Protein AF-C1JFI3-F1 (afdb_monomer_lite)

Sequence (101 aa):
IQMTLNQQVSKFKKMITNWTADYIEKSLFMIYIGTDDYLNFMKANPTADASAQQAFVTSVTNQLKNDIELLYSLGASKFVVSMLAPLGCLPIVRQEYKTGN

Radius of gyration: 17.17 Å; chains: 1; bounding box: 38×22×55 Å

pLDDT: mean 93.26, std 9.26, range [43.28, 98.44]

InterPro domains:
  IPR001087 GDSL lipase/esterase [PF00657] (5-91)
  IPR036514 SGNH hydrolase superfamily [G3DSA:3.40.50.1110] (1-101)
  IPR051058 GDSL Esterase/Lipase Enzyme [PTHR45648] (3-95)

Secondary structure (DSSP, 8-state):
-PPPHHHHHHHHHHHGGGS-HHHHHHSEEEE---HHHHHHHHHH-TT--HHHHHHHHHHHHHHHHHHHHHHHHTT--EEEEPPPP-GGGSHHHHTTSTT--

Structure (mmCIF, N/CA/C/O backbone):
data_AF-C1JFI3-F1
#
_entry.id   AF-C1JFI3-F1
#
loop_
_atom_site.group_PDB
_atom_site.id
_atom_site.type_symbol
_atom_site.label_atom_id
_atom_site.label_alt_id
_atom_site.label_comp_id
_atom_site.label_asym_id
_atom_site.label_entity_id
_atom_site.label_seq_id
_atom_site.pdbx_PDB_ins_code
_atom_site.Cartn_x
_atom_site.Cartn_y
_atom_site.Cartn_z
_atom_site.occupancy
_atom_site.B_iso_or_equiv
_atom_site.auth_seq_id
_atom_site.auth_comp_id
_atom_site.auth_asym_id
_atom_site.auth_atom_id
_atom_site.pdbx_PDB_model_num
ATOM 1 N N . ILE A 1 1 ? -12.866 7.829 -11.679 1.00 55.25 1 ILE A N 1
ATOM 2 C CA . ILE A 1 1 ? -11.492 8.048 -11.168 1.00 55.25 1 ILE A CA 1
ATOM 3 C C . ILE A 1 1 ? -11.270 7.031 -10.062 1.00 55.25 1 ILE A C 1
ATOM 5 O O . ILE A 1 1 ? -12.031 7.036 -9.100 1.00 55.25 1 ILE A O 1
ATOM 9 N N . GLN A 1 2 ? -10.330 6.109 -10.252 1.00 78.12 2 GLN A N 1
ATOM 10 C CA . GLN A 1 2 ? -9.968 5.112 -9.245 1.00 78.12 2 GLN A CA 1
ATOM 11 C C . GLN A 1 2 ? -9.198 5.801 -8.108 1.00 78.12 2 GLN A C 1
ATOM 13 O O . GLN A 1 2 ? -8.432 6.727 -8.365 1.00 78.12 2 GLN A O 1
ATOM 18 N N . MET A 1 3 ? -9.456 5.419 -6.855 1.00 89.75 3 MET A N 1
ATOM 19 C CA . MET A 1 3 ? -8.820 6.043 -5.686 1.00 89.75 3 MET A CA 1
ATOM 20 C C . MET A 1 3 ? -7.541 5.301 -5.311 1.00 89.75 3 MET A C 1
ATOM 22 O O . MET A 1 3 ? -7.528 4.069 -5.314 1.00 89.75 3 MET A O 1
ATOM 26 N N . THR A 1 4 ? -6.514 6.036 -4.887 1.00 94.38 4 THR A N 1
ATOM 27 C CA . THR A 1 4 ? -5.314 5.430 -4.293 1.00 94.38 4 THR A CA 1
ATOM 28 C C . THR A 1 4 ? -5.650 4.748 -2.964 1.00 94.38 4 THR A C 1
ATOM 30 O O . THR A 1 4 ? -6.674 5.055 -2.340 1.00 94.38 4 THR A O 1
ATOM 33 N N . LEU A 1 5 ? -4.790 3.837 -2.496 1.00 95.38 5 LEU A N 1
ATOM 34 C CA . LEU A 1 5 ? -4.975 3.206 -1.186 1.00 95.38 5 LEU A CA 1
ATOM 35 C C . LEU A 1 5 ? -5.019 4.261 -0.075 1.00 95.38 5 LEU A C 1
ATOM 37 O O . LEU A 1 5 ? -5.965 4.286 0.704 1.00 95.38 5 LEU A O 1
ATOM 41 N N . ASN A 1 6 ? -4.088 5.213 -0.071 1.00 95.06 6 ASN A N 1
ATOM 42 C CA . ASN A 1 6 ? -4.086 6.316 0.887 1.00 95.06 6 ASN A CA 1
ATOM 43 C C . ASN A 1 6 ? -5.414 7.110 0.936 1.00 95.06 6 ASN A C 1
ATOM 45 O O . ASN A 1 6 ? -5.917 7.456 2.011 1.00 95.06 6 ASN A O 1
ATOM 49 N N . GLN A 1 7 ? -6.039 7.354 -0.222 1.00 96.06 7 GLN A N 1
ATOM 50 C CA . GLN A 1 7 ? -7.357 7.996 -0.295 1.00 96.06 7 GLN A CA 1
ATOM 51 C C . GLN A 1 7 ? -8.469 7.102 0.275 1.00 96.06 7 GLN A C 1
ATOM 53 O O . GLN A 1 7 ? -9.378 7.604 0.943 1.00 96.06 7 GLN A O 1
ATOM 58 N N . GLN A 1 8 ? -8.398 5.786 0.047 1.00 96.31 8 GLN A N 1
ATOM 59 C CA . GLN A 1 8 ? -9.307 4.808 0.654 1.00 96.31 8 GLN A CA 1
ATOM 60 C C . GLN A 1 8 ? -9.155 4.783 2.182 1.00 96.31 8 GLN A C 1
ATOM 62 O O . GLN A 1 8 ? -10.160 4.879 2.884 1.00 96.31 8 GLN A O 1
ATOM 67 N N . VAL A 1 9 ? -7.923 4.774 2.705 1.00 96.69 9 VAL A N 1
ATOM 68 C CA . VAL A 1 9 ? -7.646 4.833 4.152 1.00 96.69 9 VAL A CA 1
ATOM 69 C C . VAL A 1 9 ? -8.159 6.142 4.759 1.00 96.69 9 VAL A C 1
ATOM 71 O O . VAL A 1 9 ? -8.797 6.143 5.811 1.00 96.69 9 VAL A O 1
ATOM 74 N N . SER A 1 10 ? -7.978 7.266 4.064 1.00 96.44 10 SER A N 1
ATOM 75 C CA . SER A 1 10 ? -8.511 8.566 4.492 1.00 96.44 10 SER A CA 1
ATOM 76 C C . SER A 1 10 ? -10.041 8.582 4.563 1.00 96.44 10 SER A C 1
ATOM 78 O O . SER A 1 10 ? -10.616 9.182 5.473 1.00 96.44 10 SER A O 1
ATOM 80 N N . LYS A 1 11 ? -10.724 7.919 3.622 1.00 96.56 11 LYS A N 1
ATOM 81 C CA . LYS A 1 11 ? -12.182 7.744 3.676 1.00 96.56 11 LYS A CA 1
ATOM 82 C C . LYS A 1 11 ? -12.601 6.815 4.809 1.00 96.56 11 LYS A C 1
ATOM 84 O O . LYS A 1 11 ? -13.521 7.166 5.541 1.00 96.56 11 LYS A O 1
ATOM 89 N N . PHE A 1 12 ? -11.906 5.694 4.993 1.00 96.19 12 PHE A N 1
ATOM 90 C CA . PHE A 1 12 ? -12.143 4.781 6.110 1.00 96.19 12 PHE A CA 1
ATOM 91 C C . PHE A 1 12 ? -12.054 5.518 7.452 1.00 96.19 12 PHE A C 1
ATOM 93 O O . PHE A 1 12 ? -12.994 5.463 8.238 1.00 96.19 12 PHE A O 1
ATOM 100 N N . LYS A 1 13 ? -11.008 6.330 7.6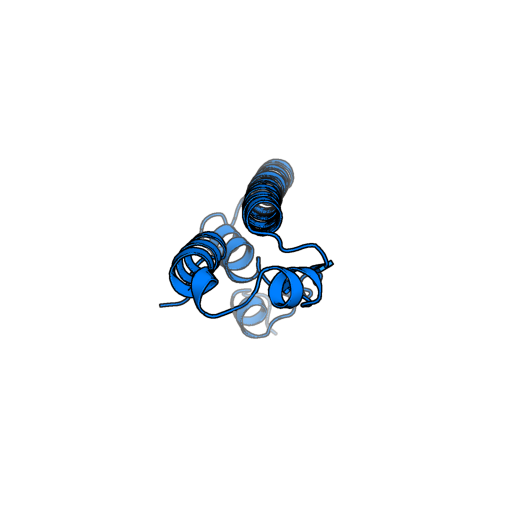60 1.00 97.12 13 LYS A N 1
ATOM 101 C CA . LYS A 1 13 ? -10.850 7.169 8.858 1.00 97.12 13 LYS A CA 1
ATOM 102 C C . LYS A 1 13 ? -12.041 8.102 9.103 1.00 97.12 13 LYS A C 1
ATOM 104 O O . LYS A 1 13 ? -12.430 8.294 10.247 1.00 97.12 13 LYS A O 1
ATOM 109 N N . LYS A 1 14 ? -12.641 8.674 8.054 1.00 97.56 14 LYS A N 1
ATOM 110 C CA . LYS A 1 14 ? -13.836 9.533 8.182 1.00 97.56 14 LYS A CA 1
ATOM 111 C C . LYS A 1 14 ? -15.094 8.758 8.570 1.00 97.56 14 LYS A C 1
ATOM 113 O O . LYS A 1 14 ? -16.006 9.342 9.138 1.00 97.56 14 LYS A O 1
ATOM 118 N N . MET A 1 15 ? -15.153 7.472 8.239 1.00 96.81 15 MET A N 1
ATOM 119 C CA . MET A 1 15 ? -16.298 6.601 8.511 1.00 96.81 15 MET A CA 1
ATOM 120 C C . MET A 1 15 ? -16.110 5.745 9.765 1.00 96.81 15 MET A C 1
ATOM 122 O O . MET A 1 15 ? -17.035 5.042 10.151 1.00 96.81 15 MET A O 1
ATOM 126 N N . ILE A 1 16 ? -14.934 5.789 10.395 1.00 96.38 16 ILE A N 1
ATOM 127 C CA . ILE A 1 16 ? -14.527 4.840 11.437 1.00 96.38 16 ILE A CA 1
ATOM 128 C C . ILE A 1 16 ? -15.486 4.803 12.633 1.00 96.38 16 ILE A C 1
ATOM 130 O O . ILE A 1 16 ? -15.678 3.756 13.237 1.00 96.38 16 ILE A O 1
ATOM 134 N N . THR A 1 17 ? -16.152 5.922 12.921 1.00 97.12 17 THR A N 1
ATOM 135 C CA . THR A 1 17 ? -17.143 6.061 13.998 1.00 97.12 17 THR A CA 1
ATOM 136 C C . THR A 1 17 ? -18.429 5.270 13.761 1.00 97.12 17 THR A C 1
ATOM 138 O O . THR A 1 17 ? -19.233 5.140 14.677 1.00 97.12 17 THR A O 1
ATOM 141 N N . ASN A 1 18 ? -18.645 4.748 12.552 1.00 97.94 18 ASN A N 1
ATOM 142 C CA . ASN A 1 18 ? -19.804 3.917 12.225 1.00 97.94 18 ASN A CA 1
ATOM 143 C C . ASN A 1 18 ? -19.689 2.491 12.787 1.00 97.94 18 ASN A C 1
ATOM 145 O O . ASN A 1 18 ? -20.659 1.737 12.732 1.00 97.94 18 ASN A O 1
ATOM 149 N N . TRP A 1 19 ? -18.519 2.112 13.307 1.00 97.19 19 TRP A N 1
ATOM 150 C CA . TRP A 1 19 ? -18.242 0.784 13.841 1.00 97.19 19 TRP A CA 1
ATOM 151 C C . TRP A 1 19 ? -17.597 0.881 15.223 1.00 97.19 19 TRP A C 1
ATOM 153 O O . TRP A 1 19 ? -16.947 1.869 15.562 1.00 97.19 19 TRP A O 1
ATOM 163 N N . THR A 1 20 ? -17.771 -0.157 16.039 1.00 98.12 20 THR A N 1
ATOM 164 C CA . THR A 1 20 ? -17.087 -0.253 17.333 1.00 98.12 20 THR A CA 1
ATOM 165 C C . THR A 1 20 ? -15.622 -0.644 17.137 1.00 98.12 20 THR A C 1
ATOM 167 O O . THR A 1 20 ? -15.265 -1.278 16.141 1.00 98.12 20 THR A O 1
ATOM 170 N N . ALA A 1 21 ? -14.772 -0.324 18.117 1.00 97.69 21 ALA A N 1
ATOM 171 C CA . ALA A 1 21 ? -13.370 -0.746 18.105 1.00 97.69 21 ALA A CA 1
ATOM 172 C C . ALA A 1 21 ? -13.228 -2.278 17.985 1.00 97.69 21 ALA A C 1
ATOM 174 O O . ALA A 1 21 ? -12.459 -2.752 17.156 1.00 97.69 21 ALA A O 1
ATOM 175 N N . ASP A 1 22 ? -14.044 -3.041 18.725 1.00 98.06 22 ASP A N 1
ATOM 176 C CA . ASP A 1 22 ? -14.073 -4.513 18.668 1.00 98.06 22 ASP A CA 1
ATOM 177 C C . ASP A 1 22 ? -14.434 -5.044 17.268 1.00 98.06 22 ASP A C 1
ATOM 179 O O . ASP A 1 22 ? -13.839 -6.010 16.786 1.00 98.06 22 ASP A O 1
ATOM 183 N N . TYR A 1 23 ? -15.374 -4.388 16.575 1.00 98.19 23 TYR A N 1
ATOM 184 C CA . TYR A 1 23 ? -15.748 -4.760 15.210 1.00 98.19 23 TYR A CA 1
ATOM 185 C C . TYR A 1 23 ? -14.584 -4.551 14.234 1.00 98.19 23 TYR A C 1
ATOM 187 O O . TYR A 1 23 ? -14.304 -5.418 13.403 1.00 98.19 23 TYR A O 1
ATOM 195 N N . ILE A 1 24 ? -13.884 -3.420 14.345 1.00 98.19 24 ILE A N 1
ATOM 196 C CA . ILE A 1 24 ? -12.722 -3.095 13.507 1.00 98.19 24 ILE A CA 1
ATOM 197 C C . ILE A 1 24 ? -11.577 -4.077 13.778 1.00 98.19 24 ILE A C 1
ATOM 199 O O . ILE A 1 24 ? -11.031 -4.646 12.836 1.00 98.19 24 ILE A O 1
ATOM 203 N N . GLU A 1 25 ? -11.266 -4.336 15.047 1.00 98.00 25 GLU A N 1
ATOM 204 C CA . GLU A 1 25 ? -10.199 -5.252 15.459 1.00 98.00 25 GLU A CA 1
ATOM 205 C C . GLU A 1 25 ? -10.445 -6.686 14.960 1.00 98.00 25 GLU A C 1
ATOM 207 O O . GLU A 1 25 ? -9.517 -7.394 14.565 1.00 98.00 25 GLU A O 1
ATOM 212 N N . LYS A 1 26 ? -11.703 -7.140 14.945 1.00 98.06 26 LYS A N 1
ATOM 213 C CA . LYS A 1 26 ? -12.046 -8.492 14.482 1.00 98.06 26 LYS A CA 1
ATOM 214 C C . LYS A 1 26 ? -12.120 -8.621 12.963 1.00 98.06 26 LYS A C 1
ATOM 216 O O . LYS A 1 26 ? -11.982 -9.752 12.481 1.00 98.06 26 LYS A O 1
ATOM 221 N N . SER A 1 27 ? -12.325 -7.516 12.246 1.00 98.19 27 SER A N 1
ATOM 222 C CA . SER A 1 27 ? -12.502 -7.469 10.791 1.00 98.19 27 SER A CA 1
ATOM 223 C C . SER A 1 27 ? -11.230 -7.829 10.021 1.00 98.19 27 SER A C 1
ATOM 225 O O . SER A 1 27 ? -10.113 -7.633 10.493 1.00 98.19 27 SER A O 1
ATOM 227 N N . LEU A 1 28 ? -11.412 -8.350 8.804 1.00 98.19 28 LEU A N 1
ATOM 228 C CA . LEU A 1 28 ? -10.329 -8.678 7.877 1.00 98.19 28 LEU A CA 1
ATOM 229 C C . LEU A 1 28 ? -10.187 -7.588 6.812 1.00 98.19 28 LEU A C 1
ATOM 231 O O . LEU A 1 28 ? -11.117 -7.344 6.044 1.00 98.19 28 LEU A O 1
ATOM 235 N N . PHE A 1 29 ? -9.012 -6.972 6.732 1.00 97.94 29 PHE A N 1
ATOM 236 C CA . PHE A 1 29 ? -8.700 -5.929 5.760 1.00 97.94 29 PHE A CA 1
ATOM 237 C C . PHE A 1 29 ? -8.013 -6.549 4.543 1.00 97.94 29 PHE A C 1
ATOM 239 O O . PHE A 1 29 ? -6.849 -6.947 4.600 1.00 97.94 29 PHE A O 1
ATOM 246 N N . MET A 1 30 ? -8.746 -6.656 3.437 1.00 97.50 30 MET A N 1
ATOM 247 C CA . MET A 1 30 ? -8.226 -7.186 2.177 1.00 97.50 30 MET A CA 1
ATOM 248 C C . MET A 1 30 ? -7.660 -6.055 1.319 1.00 97.50 30 MET A C 1
ATOM 250 O O . MET A 1 30 ? -8.355 -5.084 1.027 1.00 97.50 30 MET A O 1
ATOM 254 N N . ILE A 1 31 ? -6.405 -6.194 0.901 1.00 96.31 31 ILE A N 1
ATOM 255 C CA . ILE A 1 31 ? -5.679 -5.203 0.111 1.00 96.31 31 ILE A CA 1
ATOM 256 C C . ILE A 1 31 ? -5.197 -5.867 -1.180 1.00 96.31 31 ILE A C 1
ATOM 258 O O . ILE A 1 31 ? -4.417 -6.823 -1.163 1.00 96.31 31 ILE A O 1
ATOM 262 N N . TYR A 1 32 ? -5.658 -5.328 -2.307 1.00 95.12 32 TYR A N 1
ATOM 263 C CA . TYR A 1 32 ? -5.199 -5.676 -3.647 1.00 95.12 32 TYR A CA 1
ATOM 264 C C . TYR A 1 32 ? -4.956 -4.386 -4.427 1.00 95.12 32 TYR A C 1
ATOM 266 O O . TYR A 1 32 ? -5.899 -3.703 -4.827 1.00 95.12 32 TYR A O 1
ATOM 274 N N . ILE A 1 33 ? -3.685 -4.015 -4.562 1.00 94.81 33 ILE A N 1
ATOM 275 C CA . ILE A 1 33 ? -3.238 -2.756 -5.166 1.00 94.81 33 ILE A CA 1
ATOM 276 C C . ILE A 1 33 ? -1.947 -2.975 -5.964 1.00 94.81 33 ILE A C 1
ATOM 278 O O . ILE A 1 33 ? -1.343 -4.042 -5.877 1.00 94.81 33 ILE A O 1
ATOM 282 N N . GLY A 1 34 ? -1.504 -1.958 -6.706 1.00 93.62 34 GLY A N 1
ATOM 283 C CA . GLY A 1 34 ? -0.218 -1.946 -7.412 1.00 93.62 34 GLY A CA 1
ATOM 284 C C . GLY A 1 34 ? -0.326 -2.084 -8.931 1.00 93.62 34 GLY A C 1
ATOM 285 O O . GLY A 1 34 ? 0.575 -1.648 -9.638 1.00 93.62 34 GLY A O 1
ATOM 286 N N . THR A 1 35 ? -1.425 -2.635 -9.460 1.00 94.31 35 THR A N 1
ATOM 287 C CA . THR A 1 35 ? -1.614 -2.833 -10.911 1.00 94.31 35 THR A CA 1
ATOM 288 C C . THR A 1 35 ? -1.420 -1.534 -11.689 1.00 94.31 35 THR A C 1
ATOM 290 O O . THR A 1 35 ? -0.631 -1.495 -12.632 1.00 94.31 35 THR A O 1
ATOM 293 N N . ASP A 1 36 ? -2.089 -0.461 -11.266 1.00 93.81 36 ASP A N 1
ATOM 294 C CA . ASP A 1 36 ? -2.008 0.830 -11.950 1.00 93.81 36 ASP A CA 1
ATOM 295 C C . ASP A 1 36 ? -0.623 1.465 -11.812 1.00 93.81 36 ASP A C 1
ATOM 297 O O . ASP A 1 36 ? -0.128 2.043 -12.775 1.00 93.81 36 ASP A O 1
ATOM 301 N N . ASP A 1 37 ? 0.025 1.328 -10.652 1.00 95.62 37 ASP A N 1
ATOM 302 C CA . ASP A 1 37 ? 1.361 1.877 -10.408 1.00 95.62 37 ASP A CA 1
ATOM 303 C C . ASP A 1 37 ? 2.372 1.298 -11.407 1.00 95.62 37 ASP A C 1
ATOM 305 O O . ASP A 1 37 ? 3.056 2.043 -12.110 1.00 95.62 37 ASP A O 1
ATOM 309 N N . TYR A 1 38 ? 2.414 -0.033 -11.539 1.00 95.19 38 TYR A N 1
ATOM 310 C CA . TYR A 1 38 ? 3.340 -0.702 -12.453 1.00 95.19 38 TYR A CA 1
ATOM 311 C C . TYR A 1 38 ? 2.983 -0.490 -13.924 1.00 95.19 38 TYR A C 1
ATOM 313 O O . TYR A 1 38 ? 3.878 -0.222 -14.724 1.00 95.19 38 TYR A O 1
ATOM 321 N N . LEU A 1 39 ? 1.702 -0.570 -14.304 1.00 93.50 39 LEU A N 1
ATOM 322 C CA . LEU A 1 39 ? 1.303 -0.335 -15.696 1.00 93.50 39 LEU A CA 1
ATOM 323 C C . LEU A 1 39 ? 1.614 1.102 -16.135 1.00 93.50 39 LEU A C 1
ATOM 325 O O . LEU A 1 39 ? 2.141 1.304 -17.229 1.00 93.50 39 LEU A O 1
ATOM 329 N N . ASN A 1 40 ? 1.345 2.095 -15.285 1.00 94.38 40 ASN A N 1
ATOM 330 C CA . ASN A 1 40 ? 1.649 3.491 -15.592 1.00 94.38 40 ASN A CA 1
ATOM 331 C C . ASN A 1 40 ? 3.158 3.749 -15.620 1.00 94.38 40 ASN A C 1
ATOM 333 O O . ASN A 1 40 ? 3.633 4.436 -16.524 1.00 94.38 40 ASN A O 1
ATOM 337 N N . PHE A 1 41 ? 3.924 3.173 -14.687 1.00 95.69 41 PHE A N 1
ATOM 338 C CA . PHE A 1 41 ? 5.381 3.298 -14.682 1.00 95.69 41 PHE A CA 1
ATOM 339 C C . PHE A 1 41 ? 6.008 2.741 -15.958 1.00 95.69 41 PHE A C 1
ATOM 341 O O . PHE A 1 41 ? 6.816 3.431 -16.577 1.00 95.69 41 PHE A O 1
ATOM 348 N N . MET A 1 42 ? 5.604 1.541 -16.386 1.00 91.81 42 MET A N 1
ATOM 349 C CA . MET A 1 42 ? 6.131 0.914 -17.602 1.00 91.81 42 MET A CA 1
ATOM 350 C C . MET A 1 42 ? 5.801 1.726 -18.858 1.00 91.81 42 MET A C 1
ATOM 352 O O . MET A 1 42 ? 6.661 1.897 -19.719 1.00 91.81 42 MET A O 1
ATOM 356 N N . LYS A 1 43 ? 4.584 2.279 -18.947 1.00 91.19 43 LYS A N 1
ATOM 357 C CA . LYS A 1 43 ? 4.176 3.147 -20.064 1.00 91.19 43 LYS A CA 1
ATOM 358 C C . LYS A 1 43 ? 4.951 4.460 -20.103 1.00 91.19 43 LYS A C 1
ATOM 360 O O . LYS A 1 43 ? 5.344 4.905 -21.176 1.00 91.19 43 LYS A O 1
ATOM 365 N N . ALA A 1 44 ? 5.161 5.080 -18.944 1.00 95.19 44 ALA A N 1
ATOM 366 C CA . ALA A 1 44 ? 5.884 6.343 -18.836 1.00 95.19 44 ALA A CA 1
ATOM 367 C C . ALA A 1 44 ? 7.405 6.176 -18.996 1.00 95.19 44 ALA A C 1
ATOM 369 O O . ALA A 1 44 ? 8.079 7.116 -19.408 1.00 95.19 44 ALA A O 1
ATOM 370 N N . ASN A 1 45 ? 7.945 4.990 -18.695 1.00 95.75 45 ASN A N 1
ATOM 371 C CA . ASN A 1 45 ? 9.381 4.711 -18.681 1.00 95.75 45 ASN A CA 1
ATOM 372 C C . ASN A 1 45 ? 9.718 3.451 -19.508 1.00 95.75 45 ASN A C 1
ATOM 374 O O . ASN A 1 45 ? 10.218 2.467 -18.958 1.00 95.75 45 ASN A O 1
ATOM 378 N N . PRO A 1 46 ? 9.494 3.460 -20.837 1.00 91.31 46 PRO A N 1
ATOM 379 C CA . PRO A 1 46 ? 9.657 2.273 -21.687 1.00 91.31 46 PRO A CA 1
ATOM 380 C C . PRO A 1 46 ? 11.100 1.747 -21.760 1.00 91.31 46 PRO A C 1
ATOM 382 O O . PRO A 1 46 ? 11.321 0.606 -22.155 1.00 91.31 46 PRO A O 1
ATOM 385 N N . THR A 1 47 ? 12.086 2.567 -21.387 1.00 95.00 47 THR A N 1
ATOM 386 C CA . THR A 1 47 ? 13.516 2.224 -21.373 1.00 95.00 47 THR A CA 1
ATOM 387 C C . THR A 1 47 ? 14.083 2.097 -19.956 1.00 95.00 47 THR A C 1
ATOM 389 O O . THR A 1 47 ? 15.300 2.150 -19.792 1.00 95.00 47 THR A O 1
ATOM 392 N N . ALA A 1 48 ? 13.234 1.987 -18.925 1.00 96.00 48 ALA A N 1
ATOM 393 C CA . ALA A 1 48 ? 13.690 1.789 -17.551 1.00 96.00 48 ALA A CA 1
ATOM 394 C C . ALA A 1 48 ? 14.505 0.496 -17.441 1.00 96.00 48 ALA A C 1
ATOM 396 O O . ALA A 1 48 ? 14.002 -0.592 -17.732 1.00 96.00 48 ALA A O 1
ATOM 397 N N . ASP A 1 49 ? 15.753 0.620 -16.997 1.00 97.31 49 ASP A N 1
ATOM 398 C CA . ASP A 1 49 ? 16.599 -0.526 -16.692 1.00 97.31 49 ASP A CA 1
ATOM 399 C C . ASP A 1 49 ? 16.164 -1.224 -15.389 1.00 97.31 49 ASP A C 1
ATOM 401 O O . ASP A 1 49 ? 15.256 -0.783 -14.676 1.00 97.31 49 ASP A O 1
ATOM 405 N N . ALA A 1 50 ? 16.826 -2.334 -15.060 1.00 96.62 50 ALA A N 1
ATOM 406 C CA . ALA A 1 50 ? 16.515 -3.111 -13.863 1.00 96.62 50 ALA A CA 1
ATOM 407 C C . ALA A 1 50 ? 16.674 -2.303 -12.559 1.00 96.62 50 ALA A C 1
ATOM 409 O O . ALA A 1 50 ? 15.938 -2.538 -11.601 1.00 96.62 50 ALA A O 1
ATOM 410 N N . SER A 1 51 ? 17.601 -1.340 -12.516 1.00 98.06 51 SER A N 1
ATOM 411 C CA . SER A 1 51 ? 17.834 -0.502 -11.336 1.00 98.06 51 SER A CA 1
ATOM 412 C C . SER A 1 51 ? 16.675 0.471 -11.123 1.00 98.06 51 SER A C 1
ATOM 414 O O . SER A 1 51 ? 16.112 0.543 -10.029 1.00 98.06 51 SER A O 1
ATOM 416 N N . ALA A 1 52 ? 16.245 1.156 -12.186 1.00 97.88 52 ALA A N 1
ATOM 417 C CA . ALA A 1 52 ? 15.093 2.051 -12.158 1.00 97.88 52 ALA A CA 1
ATOM 418 C C . ALA A 1 52 ? 13.796 1.304 -11.803 1.00 97.88 52 ALA A C 1
ATOM 420 O O . ALA A 1 52 ? 13.007 1.785 -10.988 1.00 97.88 52 ALA A O 1
ATOM 421 N N . GLN A 1 53 ? 13.598 0.102 -12.355 1.00 96.94 53 GLN A N 1
ATOM 422 C CA . GLN A 1 53 ? 12.461 -0.760 -12.018 1.00 96.94 53 GLN A CA 1
ATOM 423 C C . GLN A 1 53 ? 12.475 -1.161 -10.535 1.00 96.94 53 GLN A C 1
ATOM 425 O O . GLN A 1 53 ? 11.461 -1.023 -9.851 1.00 96.94 53 GLN A O 1
ATOM 430 N N . GLN A 1 54 ? 13.621 -1.598 -10.006 1.00 98.00 54 GLN A N 1
ATOM 431 C CA . GLN A 1 54 ? 13.753 -1.984 -8.598 1.00 98.00 54 GLN A CA 1
ATOM 432 C C . GLN A 1 54 ? 13.551 -0.797 -7.644 1.00 98.00 54 GLN A C 1
ATOM 434 O O . GLN A 1 54 ? 12.923 -0.942 -6.588 1.00 98.00 54 GLN A O 1
ATOM 439 N N . ALA A 1 55 ? 14.047 0.388 -8.006 1.00 98.38 55 ALA A N 1
ATOM 440 C CA . ALA A 1 55 ? 13.813 1.614 -7.249 1.00 98.38 55 ALA A CA 1
ATOM 441 C C . ALA A 1 55 ? 12.315 1.957 -7.198 1.00 98.38 55 ALA A C 1
ATOM 443 O O . ALA A 1 55 ? 11.790 2.284 -6.130 1.00 98.38 55 ALA A O 1
ATOM 444 N N . PHE A 1 56 ? 11.603 1.807 -8.320 1.00 98.19 56 PHE A N 1
ATOM 445 C CA . PHE A 1 56 ? 10.158 2.017 -8.366 1.00 98.19 56 PHE A CA 1
ATOM 446 C C . PHE A 1 56 ? 9.386 0.990 -7.527 1.00 98.19 56 PHE A C 1
ATOM 448 O O . PHE A 1 56 ? 8.552 1.385 -6.714 1.00 98.19 56 PHE A O 1
ATOM 455 N N . VAL A 1 57 ? 9.718 -0.305 -7.633 1.00 97.38 57 VAL A N 1
ATOM 456 C CA . VAL A 1 57 ? 9.150 -1.361 -6.769 1.00 97.38 57 VAL A CA 1
ATOM 457 C C . VAL A 1 57 ? 9.310 -0.985 -5.297 1.00 97.38 57 VAL A C 1
ATOM 459 O O . VAL A 1 57 ? 8.345 -1.029 -4.540 1.00 97.38 57 VAL A O 1
ATOM 462 N N . THR A 1 58 ? 10.510 -0.544 -4.909 1.00 98.38 58 THR A N 1
ATOM 463 C CA . THR A 1 58 ? 10.817 -0.134 -3.532 1.00 98.38 58 THR A CA 1
ATOM 464 C C . THR A 1 58 ? 9.922 1.022 -3.083 1.00 98.38 58 THR A C 1
ATOM 466 O O . THR A 1 58 ? 9.360 0.983 -1.987 1.00 98.38 58 THR A O 1
ATOM 469 N N . SER A 1 59 ? 9.733 2.030 -3.940 1.00 98.00 59 SER A N 1
ATOM 470 C CA . SER A 1 59 ? 8.836 3.159 -3.676 1.00 98.00 59 SER A CA 1
ATOM 471 C C . SER A 1 59 ? 7.385 2.710 -3.468 1.00 98.00 59 SER A C 1
ATOM 473 O O . SER A 1 59 ? 6.783 3.069 -2.454 1.00 98.00 59 SER A O 1
ATOM 475 N N . VAL A 1 60 ? 6.856 1.860 -4.355 1.00 97.12 60 VAL A N 1
ATOM 476 C CA . VAL A 1 60 ? 5.489 1.318 -4.254 1.00 97.12 60 VAL A CA 1
ATOM 477 C C . VAL A 1 60 ? 5.316 0.499 -2.972 1.00 97.12 60 VAL A C 1
ATOM 479 O O . VAL A 1 60 ? 4.343 0.687 -2.241 1.00 97.12 60 VAL A O 1
ATOM 482 N N . THR A 1 61 ? 6.276 -0.370 -2.636 1.00 96.88 61 THR A N 1
ATOM 483 C CA . THR A 1 61 ? 6.202 -1.182 -1.411 1.00 96.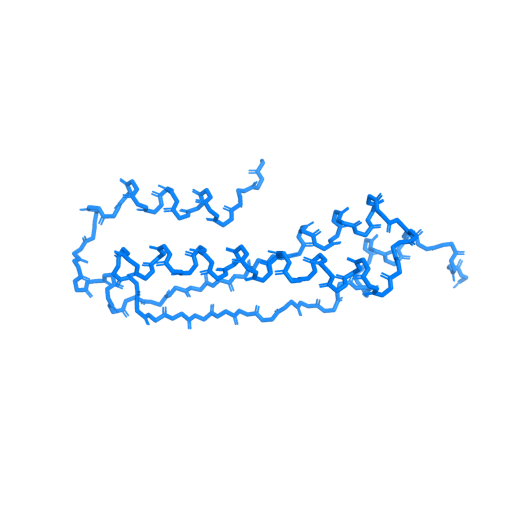88 61 THR A CA 1
ATOM 484 C C . THR A 1 61 ? 6.312 -0.349 -0.137 1.00 96.88 61 THR A C 1
ATOM 486 O O . THR A 1 61 ? 5.627 -0.646 0.840 1.00 96.88 61 THR A O 1
ATOM 489 N N . ASN A 1 62 ? 7.113 0.722 -0.142 1.00 98.19 62 ASN A N 1
ATOM 490 C CA . ASN A 1 62 ? 7.200 1.644 0.989 1.00 98.19 62 ASN A CA 1
ATOM 491 C C . ASN A 1 62 ? 5.885 2.406 1.184 1.00 98.19 62 ASN A C 1
ATOM 493 O O . ASN A 1 62 ? 5.434 2.566 2.316 1.00 98.19 62 ASN A O 1
ATOM 497 N N . GLN A 1 63 ? 5.234 2.827 0.097 1.00 97.44 63 GLN A N 1
ATOM 498 C CA . GLN A 1 63 ? 3.926 3.471 0.189 1.00 97.44 63 GLN A CA 1
ATOM 499 C C . GLN A 1 63 ? 2.852 2.507 0.718 1.00 97.44 63 GLN A C 1
ATOM 501 O O . GLN A 1 63 ? 2.097 2.879 1.614 1.00 97.44 63 GLN A O 1
ATOM 506 N N . LEU A 1 64 ? 2.826 1.256 0.239 1.00 97.00 64 LEU A N 1
ATOM 507 C CA . LEU A 1 64 ? 1.934 0.219 0.773 1.00 97.00 64 LEU A CA 1
ATOM 508 C C . LEU A 1 64 ? 2.170 -0.008 2.273 1.00 97.00 64 LEU A C 1
ATOM 510 O O . LEU A 1 64 ? 1.208 -0.086 3.035 1.00 97.00 64 LEU A O 1
ATOM 514 N N . LYS A 1 65 ? 3.435 -0.084 2.703 1.00 97.44 65 LYS A N 1
ATOM 515 C CA . LYS A 1 65 ? 3.792 -0.207 4.121 1.00 97.44 65 LYS A CA 1
ATOM 516 C C . LYS A 1 65 ? 3.208 0.950 4.937 1.00 97.44 65 LYS A C 1
ATOM 518 O O . LYS A 1 65 ? 2.530 0.691 5.925 1.00 97.44 65 LYS A O 1
ATOM 523 N N . ASN A 1 66 ? 3.412 2.193 4.499 1.00 97.75 66 ASN A N 1
ATOM 524 C CA . ASN A 1 66 ? 2.897 3.376 5.194 1.00 97.75 66 ASN A CA 1
ATOM 525 C C . ASN A 1 66 ? 1.362 3.355 5.310 1.00 97.75 66 ASN A C 1
ATOM 527 O O . ASN A 1 66 ? 0.808 3.699 6.354 1.00 97.75 66 ASN A O 1
ATOM 531 N N . ASP A 1 67 ? 0.660 2.934 4.255 1.00 97.38 67 ASP A N 1
ATOM 532 C CA . ASP A 1 67 ? -0.804 2.852 4.269 1.00 97.38 67 ASP A CA 1
ATOM 533 C C . ASP A 1 67 ? -1.315 1.725 5.194 1.00 97.38 67 ASP A C 1
ATOM 535 O O . ASP A 1 67 ? -2.325 1.907 5.880 1.00 97.38 67 ASP A O 1
ATOM 539 N N . ILE A 1 68 ? -0.607 0.589 5.275 1.00 97.75 68 ILE A N 1
ATOM 540 C CA . ILE A 1 68 ? -0.899 -0.485 6.243 1.00 97.75 68 ILE A CA 1
ATOM 541 C C . ILE A 1 68 ? -0.643 -0.010 7.677 1.00 97.75 68 ILE A C 1
ATOM 543 O O . ILE A 1 68 ? -1.478 -0.245 8.547 1.00 97.75 68 ILE A O 1
ATOM 547 N N . GLU A 1 69 ? 0.467 0.684 7.937 1.00 97.94 69 GLU A N 1
ATOM 548 C CA . GLU A 1 69 ? 0.767 1.256 9.257 1.00 97.94 69 GLU A CA 1
ATOM 549 C C . GLU A 1 69 ? -0.305 2.267 9.686 1.00 97.94 69 GLU A C 1
ATOM 551 O O . GLU A 1 69 ? -0.732 2.275 10.843 1.00 97.94 69 GLU A O 1
ATOM 556 N N . LEU A 1 70 ? -0.818 3.069 8.747 1.00 97.50 70 LEU A N 1
ATOM 557 C CA . LEU A 1 70 ? -1.931 3.973 9.015 1.00 97.50 70 LEU A CA 1
ATOM 558 C C . LEU A 1 70 ? -3.212 3.204 9.370 1.00 97.50 70 LEU A C 1
ATOM 560 O O . LEU A 1 70 ? -3.862 3.553 10.352 1.00 97.50 70 LEU A O 1
ATOM 564 N N . LEU A 1 71 ? -3.566 2.146 8.633 1.00 98.19 71 LEU A N 1
ATOM 565 C CA . LEU A 1 71 ? -4.704 1.284 8.985 1.00 98.19 71 LEU A CA 1
ATOM 566 C C . LEU A 1 71 ? -4.524 0.629 10.360 1.00 98.19 71 LEU A C 1
ATOM 568 O O . LEU A 1 71 ? -5.466 0.599 11.152 1.00 98.19 71 LEU A O 1
ATOM 572 N N . TYR A 1 72 ? -3.314 0.164 10.668 1.00 97.94 72 TYR A N 1
ATOM 573 C CA . TYR A 1 72 ? -2.982 -0.414 11.966 1.00 97.94 72 TYR A CA 1
ATOM 574 C C . TYR A 1 72 ? -3.166 0.595 13.104 1.00 97.94 72 TYR A C 1
ATOM 576 O O . TYR A 1 72 ? -3.800 0.291 14.112 1.00 97.94 72 TYR A O 1
ATOM 584 N N . SER A 1 73 ? -2.727 1.844 12.910 1.00 97.75 73 SER A N 1
ATOM 585 C CA . SER A 1 73 ? -2.955 2.930 13.877 1.00 97.75 73 SER A CA 1
ATOM 586 C C . SER A 1 73 ? -4.441 3.261 14.098 1.00 97.75 73 SER A C 1
ATOM 588 O O . SER A 1 73 ? -4.796 3.872 15.104 1.00 97.75 73 SER A O 1
ATOM 590 N N . LEU A 1 74 ? -5.313 2.850 13.171 1.00 97.69 74 LEU A N 1
ATOM 591 C CA . LEU A 1 74 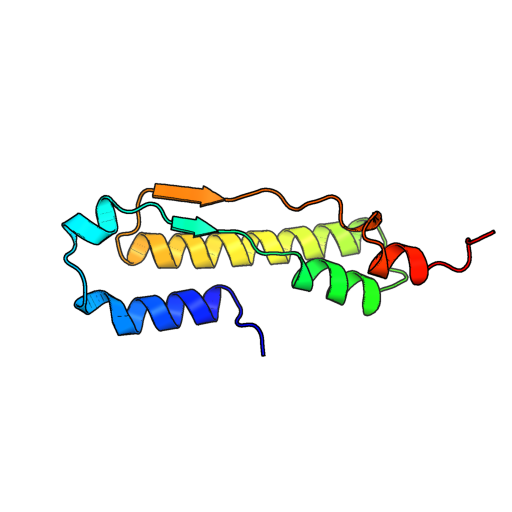? -6.767 3.001 13.247 1.00 97.69 74 LEU A CA 1
ATOM 592 C C . LEU A 1 74 ? -7.466 1.767 13.853 1.00 97.69 74 LEU A C 1
ATOM 594 O O . LEU A 1 74 ? -8.692 1.717 13.877 1.00 97.69 74 LEU A O 1
ATOM 598 N N . GLY A 1 75 ? -6.716 0.779 14.348 1.00 97.75 75 GLY A N 1
ATOM 599 C CA . GLY A 1 75 ? -7.249 -0.407 15.028 1.00 97.75 75 GLY A CA 1
ATOM 600 C C . GLY A 1 75 ? -7.437 -1.637 14.137 1.00 97.75 75 GLY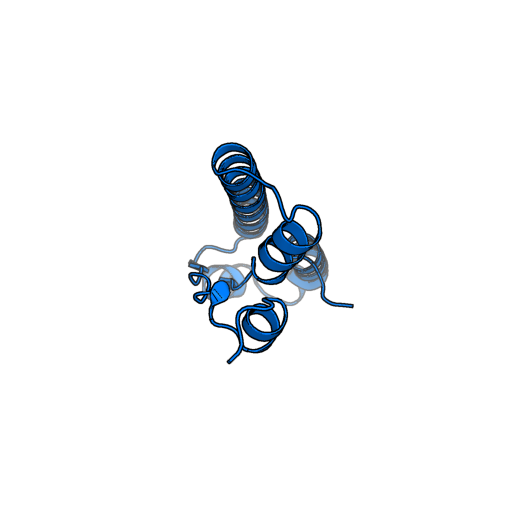 A C 1
ATOM 601 O O . GLY A 1 75 ? -7.875 -2.677 14.626 1.00 97.75 75 GLY A O 1
ATOM 602 N N . ALA A 1 76 ? -7.099 -1.562 12.846 1.00 98.19 76 ALA A N 1
ATOM 603 C CA . ALA A 1 76 ? -7.073 -2.745 11.991 1.00 98.19 76 ALA A CA 1
ATOM 604 C C . ALA A 1 76 ? -5.927 -3.678 12.416 1.00 98.19 76 ALA A C 1
ATOM 606 O O . ALA A 1 76 ? -4.785 -3.242 12.520 1.00 98.19 76 ALA A O 1
ATOM 607 N N . SER A 1 77 ? -6.203 -4.966 12.629 1.00 97.50 77 SER A N 1
ATOM 608 C CA . SER A 1 77 ? -5.186 -5.920 13.109 1.00 97.50 77 SER A CA 1
ATOM 609 C C . SER A 1 77 ? -4.968 -7.122 12.184 1.00 97.50 77 SER A C 1
ATOM 611 O O . SER A 1 77 ? -3.920 -7.764 12.247 1.00 97.50 77 SER A O 1
ATOM 613 N N . LYS A 1 78 ? -5.924 -7.425 11.296 1.00 98.44 78 LYS A N 1
ATOM 614 C CA . LYS A 1 78 ? -5.879 -8.590 10.402 1.00 98.44 78 LYS A CA 1
ATOM 615 C C . LYS A 1 78 ? -5.880 -8.139 8.953 1.00 98.44 78 LYS A C 1
ATOM 617 O O . LYS A 1 78 ? -6.827 -7.496 8.502 1.00 98.44 78 LYS A O 1
ATOM 622 N N . PHE A 1 79 ? -4.853 -8.540 8.214 1.00 98.25 79 PHE A N 1
ATOM 623 C CA . PHE A 1 79 ? -4.650 -8.122 6.832 1.00 98.25 79 PHE A CA 1
ATOM 624 C C . PHE A 1 79 ? -4.482 -9.325 5.912 1.00 98.25 79 PHE A C 1
ATOM 626 O O . PHE A 1 79 ? -3.798 -10.289 6.249 1.00 98.25 79 PHE A O 1
ATOM 633 N N . VAL A 1 80 ? -5.062 -9.230 4.719 1.00 97.94 80 VAL A N 1
ATOM 634 C CA . VAL A 1 80 ? -4.714 -10.075 3.576 1.00 97.94 80 VAL A CA 1
ATOM 635 C C . VAL A 1 80 ? -4.185 -9.158 2.494 1.00 97.94 80 VAL A C 1
ATOM 637 O O . VAL A 1 80 ? -4.930 -8.347 1.950 1.00 97.94 80 VAL A O 1
ATOM 640 N N . VAL A 1 81 ? -2.902 -9.294 2.178 1.00 96.31 81 VAL A N 1
ATOM 641 C CA . VAL A 1 81 ? -2.257 -8.555 1.092 1.00 96.31 81 VAL A CA 1
ATOM 642 C C . VAL A 1 81 ? -2.011 -9.536 -0.042 1.00 96.31 81 VAL A C 1
ATOM 644 O O . VAL A 1 81 ? -1.227 -10.472 0.097 1.00 96.31 81 VAL A O 1
ATOM 647 N N . SER A 1 82 ? -2.729 -9.358 -1.147 1.00 94.44 82 SER A N 1
ATOM 648 C CA . SER A 1 82 ? -2.624 -10.259 -2.296 1.00 94.44 82 SER A CA 1
ATOM 649 C C . SER A 1 82 ? -1.453 -9.870 -3.195 1.00 94.44 82 SER A C 1
ATOM 651 O O . SER A 1 82 ? -1.194 -8.686 -3.410 1.00 94.44 82 SER A O 1
ATOM 653 N N . MET A 1 83 ? -0.765 -10.868 -3.754 1.00 92.75 83 MET A N 1
ATOM 654 C CA . MET A 1 83 ? 0.256 -10.634 -4.776 1.00 92.75 83 MET A CA 1
ATOM 655 C C . MET A 1 83 ? -0.382 -10.124 -6.071 1.00 92.75 83 MET A C 1
ATOM 657 O O . MET A 1 83 ? -1.539 -10.422 -6.379 1.00 92.75 83 MET A O 1
ATOM 661 N N . LEU A 1 84 ? 0.395 -9.383 -6.857 1.00 92.50 84 LEU A N 1
ATOM 662 C CA . LEU A 1 84 ? -0.022 -8.984 -8.193 1.00 92.50 84 LEU A CA 1
ATOM 663 C C . LEU A 1 84 ? -0.065 -10.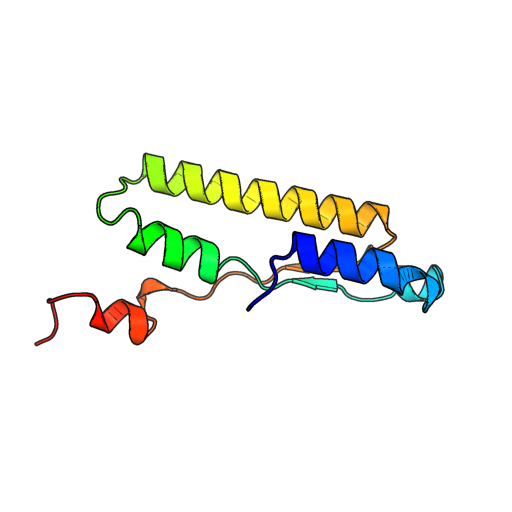180 -9.140 1.00 92.50 84 LEU A C 1
ATOM 665 O O . LEU A 1 84 ? 0.753 -11.097 -9.065 1.00 92.50 84 LEU A O 1
ATOM 669 N N . ALA A 1 85 ? -1.008 -10.123 -10.075 1.00 90.38 85 ALA A N 1
ATOM 670 C CA . ALA A 1 85 ? -1.014 -11.035 -11.205 1.00 90.38 85 ALA A CA 1
ATOM 671 C C . ALA A 1 85 ? 0.181 -10.734 -12.136 1.00 90.38 85 ALA A C 1
ATOM 673 O O . ALA A 1 85 ? 0.687 -9.608 -12.137 1.00 90.38 85 ALA A O 1
ATOM 674 N N . PRO A 1 86 ? 0.617 -11.692 -12.972 1.00 91.44 86 PRO A N 1
ATOM 675 C CA . PRO A 1 86 ? 1.641 -11.444 -13.984 1.00 91.44 86 PRO A CA 1
ATOM 676 C C . PRO A 1 86 ? 1.171 -10.397 -15.014 1.00 91.44 86 PRO A C 1
ATOM 678 O O . PRO A 1 86 ? 0.498 -10.716 -15.989 1.00 91.44 86 PRO A O 1
ATOM 681 N N . LEU A 1 87 ? 1.519 -9.124 -14.815 1.00 92.50 87 LEU A N 1
ATOM 682 C CA . LEU A 1 87 ? 0.956 -8.020 -15.609 1.00 92.50 87 LEU A CA 1
ATOM 683 C C . LEU A 1 87 ? 1.359 -8.063 -17.093 1.00 92.50 87 LEU A C 1
ATOM 685 O O . LEU A 1 87 ? 0.590 -7.654 -17.959 1.00 92.50 87 LEU A O 1
ATOM 689 N N . GLY A 1 88 ? 2.537 -8.609 -17.407 1.00 87.94 88 GLY A N 1
ATOM 690 C CA . GLY A 1 88 ? 3.055 -8.675 -18.778 1.00 87.94 88 GLY A CA 1
ATOM 691 C C . GLY A 1 88 ? 2.264 -9.583 -19.729 1.00 87.94 88 GLY A C 1
ATOM 692 O O . GLY A 1 88 ? 2.394 -9.449 -20.945 1.00 87.94 88 GLY A O 1
ATOM 693 N N . CYS A 1 89 ? 1.446 -10.509 -19.211 1.00 88.88 89 CYS A N 1
ATOM 694 C CA . CYS A 1 89 ? 0.611 -11.383 -20.040 1.00 88.88 89 CYS A CA 1
ATOM 695 C C . CYS A 1 89 ? -0.816 -10.859 -20.238 1.00 88.88 89 CYS A C 1
ATOM 697 O O . CYS A 1 89 ? -1.582 -11.472 -20.982 1.00 88.88 89 CYS A O 1
ATOM 699 N N . LEU A 1 90 ? -1.171 -9.729 -19.616 1.00 89.69 90 LEU A N 1
ATOM 700 C CA . LEU A 1 90 ? -2.479 -9.119 -19.810 1.00 89.69 90 LEU A CA 1
ATOM 701 C C . LEU A 1 90 ? -2.665 -8.754 -21.293 1.00 89.69 90 LEU A C 1
ATOM 703 O O . LEU A 1 90 ? -1.755 -8.160 -21.879 1.00 89.69 90 LEU A O 1
ATOM 707 N N . PRO A 1 91 ? -3.831 -9.045 -21.909 1.00 89.81 91 PRO A N 1
ATOM 708 C CA . PRO A 1 91 ? -4.064 -8.757 -23.325 1.00 89.81 91 PRO A CA 1
ATOM 709 C C . PRO A 1 91 ? -3.774 -7.303 -23.708 1.00 89.81 91 PRO A C 1
ATOM 711 O O . PRO A 1 91 ? -3.191 -7.057 -24.759 1.00 89.81 91 PRO A O 1
ATOM 714 N N . ILE A 1 92 ? -4.121 -6.356 -22.829 1.00 86.62 92 ILE A N 1
ATOM 715 C CA . ILE A 1 92 ? -3.870 -4.925 -23.035 1.00 86.62 92 ILE A CA 1
ATOM 716 C C . ILE A 1 92 ? -2.374 -4.591 -23.105 1.00 86.62 92 ILE A C 1
ATOM 718 O O . ILE A 1 92 ? -1.989 -3.746 -23.896 1.00 86.62 92 ILE A O 1
ATOM 722 N N . VAL A 1 93 ? -1.529 -5.279 -22.331 1.00 88.81 93 VAL A N 1
ATOM 723 C CA . VAL A 1 93 ? -0.069 -5.089 -22.345 1.00 88.81 93 VAL A CA 1
ATOM 724 C C . VAL A 1 93 ? 0.545 -5.798 -23.547 1.00 88.81 93 VAL A C 1
ATOM 726 O O . VAL A 1 93 ? 1.394 -5.242 -24.233 1.00 88.81 93 VAL A O 1
ATOM 729 N N . ARG A 1 94 ? 0.091 -7.018 -23.859 1.00 85.12 94 ARG A N 1
ATOM 730 C CA . ARG A 1 94 ? 0.584 -7.788 -25.012 1.00 85.12 94 ARG A CA 1
ATOM 731 C C . ARG A 1 94 ? 0.381 -7.063 -26.342 1.00 85.12 94 ARG A C 1
ATOM 733 O O . ARG A 1 94 ? 1.279 -7.104 -27.175 1.00 85.12 94 ARG A O 1
ATOM 740 N N . GLN A 1 95 ? -0.756 -6.392 -26.520 1.00 86.81 95 GLN A N 1
ATOM 741 C CA . GLN A 1 95 ? -1.067 -5.633 -27.738 1.00 86.81 95 GLN A CA 1
ATOM 742 C C . GLN A 1 95 ? -0.166 -4.405 -27.945 1.00 86.81 95 GLN A C 1
ATOM 744 O O . GLN A 1 95 ? -0.052 -3.925 -29.069 1.00 86.81 95 GLN A O 1
ATOM 749 N N . GLU A 1 96 ? 0.498 -3.903 -26.897 1.00 82.31 96 GLU A N 1
ATOM 750 C CA . GLU A 1 96 ? 1.429 -2.769 -27.008 1.00 82.31 96 GLU A CA 1
ATOM 751 C C . GLU A 1 96 ? 2.770 -3.169 -27.656 1.00 82.31 96 GLU A C 1
ATOM 753 O O . GLU A 1 96 ? 3.505 -2.310 -28.149 1.00 82.31 96 GLU A O 1
ATOM 758 N N . TYR A 1 97 ? 3.088 -4.467 -27.723 1.00 76.94 97 TYR A N 1
ATOM 759 C CA . TYR A 1 97 ? 4.300 -4.961 -28.374 1.00 76.94 97 TYR A CA 1
ATOM 760 C C . TYR A 1 97 ? 4.067 -5.241 -29.863 1.00 76.94 97 TYR A C 1
ATOM 762 O O . TYR A 1 97 ? 3.162 -5.976 -30.248 1.00 76.94 97 TYR A O 1
ATOM 770 N N . LYS A 1 98 ? 4.973 -4.747 -30.720 1.00 70.12 98 LYS A N 1
ATOM 771 C CA . LYS A 1 98 ? 4.969 -4.990 -32.180 1.00 70.12 98 LYS A CA 1
ATOM 772 C C . LYS A 1 98 ? 5.353 -6.422 -32.588 1.00 70.12 98 LYS A C 1
ATOM 774 O O . LYS A 1 98 ? 5.597 -6.680 -33.759 1.00 70.12 98 LYS A O 1
ATOM 779 N N . THR A 1 99 ? 5.460 -7.345 -31.638 1.00 68.06 99 THR A N 1
ATOM 780 C CA . THR A 1 99 ? 5.920 -8.725 -31.861 1.00 68.06 99 THR A CA 1
ATOM 781 C C . THR A 1 99 ? 4.795 -9.685 -32.260 1.00 68.06 99 THR A C 1
ATOM 783 O O . THR A 1 99 ? 5.007 -10.893 -32.251 1.00 68.06 99 THR A O 1
ATOM 786 N N . GLY A 1 100 ? 3.598 -9.177 -32.564 1.00 54.38 100 GLY A N 1
ATOM 787 C CA . GLY A 1 100 ? 2.476 -9.985 -33.037 1.00 54.38 100 GLY A CA 1
ATOM 788 C C . GLY A 1 100 ? 2.624 -10.353 -34.513 1.00 54.38 100 GLY A C 1
ATOM 789 O O . GLY A 1 100 ? 2.288 -9.541 -35.371 1.00 54.38 100 GLY A O 1
ATOM 790 N N . ASN A 1 101 ? 3.104 -11.571 -34.768 1.00 43.28 101 ASN A N 1
ATOM 791 C CA . ASN A 1 101 ? 2.644 -12.401 -35.885 1.00 43.28 101 ASN A CA 1
ATOM 792 C C . ASN A 1 101 ? 1.586 -13.365 -35.347 1.00 43.28 101 ASN A C 1
ATOM 794 O O . ASN A 1 101 ? 1.800 -13.869 -34.218 1.00 43.28 101 ASN A O 1
#

Organism: NCBI:txid264416

Foldseek 3Di:
DDDDLLVVLVVCVVCVVVDDLVVQLPDEAEDDDDLCQVVVCCVVCVPDDPVNVVVSVVVVVVVVVVSVVSSVVSNHDHYDYDDDDPNCPPPVNVVVDPPDD

=== Feature glossary ===
The record interleaves many kinds of information about one protein. Here is each kind framed as the question it answers.

Q: What does the local fold look like, residue by residue?
A: The Foldseek 3Di string encodes local tertiary geometry as a 20-letter alphabet — one character per residue — derived from the relative positions of nearby Cα atoms. Unlike the amino-acid sequence, 3Di is a direct function of the 3D structure, so two proteins with the same fold have similar 3Di strings even at low sequence identity.

Q: Which residues are in helices, strands, or loops?
A: The SS8 string is DSSP's per-residue secondary-structure call. α-helix (H) means an i→i+4 H-bond ladder; β-strand (E) means the residue participates in a β-sheet; 3₁₀ (G) and π (I) are tighter and wider helices; T/S are turns/bends; '-' is loop.

Q: How big and how compact is the whole molecule?
A: Radius of gyration (Rg) is the root-mean-square distance of Cα atoms from their centroid — a single number for overall size and compactness. A globular domain of N residues has Rg ≈ 2.2·N^0.38 Å; an extended or disordered chain has a much larger Rg. The Cα contact count is the number of residue pairs whose Cα atoms are within 8 Å and are more than four positions apart in sequence — a standard proxy for tertiary packing density. The bounding box is the smallest axis-aligned box enclosing all Cα atoms.

Q: Where is each backbone atom in 3D?
A: Structure coordinates are given as an mmCIF _atom_site loop: one row per atom with element, residue name, chain id, sequence number, and x/y/z position in Å. Only the four main-chain atoms per residue are included here; side chains are omitted to keep the record compact.

Q: What is the amino-acid chain?
A: Primary structure: the covalent order of the twenty standard amino acids along the backbone. Two proteins with the same sequence will (almost always) fold to the same structure; two with 30% identity often share a fold but not the details.

Q: What if only a Cα trace is available?
A: Three-state secondary structure (P-SEA) collapses the eight DSSP classes into helix (a), strand (b), and coil (c). P-SEA assigns these from Cα geometry alone — distances and angles — without requiring backbone oxygens, so it works on any Cα trace.

Q: What family and function is it annotated with?
A: Database cross-references. InterPro integrates a dozen domain/family signature databases into unified entries with residue-range hits. GO terms attach function/process/location labels with evidence codes. CATH codes position the fold in a four-level structural taxonomy. Organism is the NCBI-taxonomy species name.

Q: How confident is the AlphaFold model at each residue?
A: pLDDT is the predicted lDDT-Cα score: AlphaFold's confidence that the local environment of each residue (all inter-atomic distances within 15 Å) is correctly placed. It is a per-residue number between 0 and 100, with higher meaning more reliable.

Q: How mobile is each atom in the crystal?
A: B-factor (Debye–Waller factor) reflects atomic displacement in the crystal lattice. It is an experimental observable (units Å²), not a prediction; low values mean the atom is pinned down, high values mean it moves or is heterogeneous across the crystal.

Q: Which residues are buried vs exposed?
A: SASA measures how much of the protein is reachable by solvent. It is computed by rolling a water-sized probe over the atomic surface and summing the exposed area (Å²). Per-residue SASA distinguishes core (buried, low SASA) from surface (exposed, high SASA) residues; total SASA is a whole-molecule size measure.

Q: What do the diagnostic plots show?
A: Plot images: a contact map (which residues are close in 3D, as an N×N binary image), a Ramachandran scatter (backbone torsion angles, revealing secondary-structure composition at a glance), and — for AlphaFold structures — a PAE heatmap (pairwise prediction confidence).

Q: What known structures does this most resemble?
A: The Foldseek neighbor list gives the closest experimentally determined structures in the PDB, ranked by structural alignment. TM-score near 1 means near-identical fold; near 0.3 means only rough topology match. This is how one finds what a novel AlphaFold prediction most resembles in the solved-structure universe.

Q: Are the domains correctly placed relative to each other?
A: Predicted aligned error is AlphaFold's pairwise confidence. Unlike pLDDT (per-residue), PAE is per-residue-pair and captures whether two parts of the structure are correctly placed relative to each other. Units are ångströms of expected positional error.

Q: What do the rendered images show?
A: Structure images are PyMOL renders from six orthogonal camera directions. Cartoon representation draws helices as coils and strands as arrows; sticks shows the backbone as bonds; surface shows the solvent-excluded envelope. Rainbow coloring maps sequence position to hue (blue→red, N→C); chain coloring assigns a distinct color per polypeptide.

Q: What are the backbone torsion angles?
A: φ (phi) and ψ (psi) are the two rotatable backbone dihedrals per residue: φ is the C(i-1)–N–Cα–C torsion, ψ is the N–Cα–C–N(i+1) torsion, both in degrees on (−180°, 180°]. α-helical residues cluster near (−60°, −45°); β-strand residues near (−120°, +130°). A Ramachandran plot is simply a 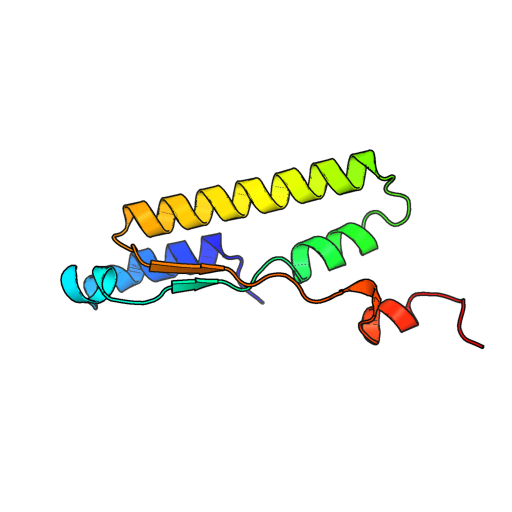scatter of (φ, ψ) for every residue.